Protein AF-A0A7J4YK45-F1 (afdb_monomer_lite)

Secondary structure (DSSP, 8-state):
--HHHHHHHHHHHHHHHHHHHHHHHHHHHHHHHHHHHT--S--HHHHHHHHHHHHHHHHHHHHHHHHHGGGGGT---HHHHHHH-HHHHHHHHHHHHHHHHHHHHHHHHS-TTT-HHHHHHHHHHHHHHHHHHHHHHHHHHHHHHHHHHHHHHHHHTT--

pLDDT: mean 86.93, std 9.36, range [47.88, 97.19]

Foldseek 3Di:
DDPVVVVVVLLVVLLVLLLVLLVQLLVLLVQLLVLLVVCPDDDPVSVVSNVVSVVVNVVSVVCCCVNPVVNVVPDDCVVLCVVLVQVVLVVVLVVLVVVLVVLVVVLVPDPCVVPVVVNVVSRVVNSVSSVVSSVSSVSNSVSSVVVNVVSVVVVVVVVD

Radius of gyration: 20.11 Å; chains: 1; bounding box: 47×28×66 Å

Organism: NCBI:txid338188

Structure (mmCIF, N/CA/C/O backbone):
data_AF-A0A7J4YK45-F1
#
_entry.id   AF-A0A7J4YK45-F1
#
loop_
_atom_site.group_PDB
_atom_site.id
_atom_site.type_symbol
_atom_site.label_atom_id
_atom_site.label_alt_id
_atom_site.label_comp_id
_atom_site.label_asym_id
_atom_site.label_entity_id
_atom_site.label_seq_id
_atom_site.pdbx_PDB_ins_code
_atom_site.Cartn_x
_atom_site.Cartn_y
_atom_site.Cartn_z
_atom_site.occupancy
_atom_site.B_iso_or_equiv
_atom_site.auth_seq_id
_atom_site.auth_comp_id
_atom_site.auth_asym_id
_atom_site.auth_atom_id
_atom_site.pdbx_PDB_model_num
ATOM 1 N N . MET A 1 1 ? -26.467 -13.535 28.778 1.00 56.41 1 MET A N 1
ATOM 2 C CA . MET A 1 1 ? -25.363 -12.629 28.382 1.00 56.41 1 MET A CA 1
ATOM 3 C C . MET A 1 1 ? -25.933 -11.214 28.300 1.00 56.41 1 MET A C 1
ATOM 5 O O . MET A 1 1 ? -26.898 -11.032 27.570 1.00 56.41 1 MET A O 1
ATOM 9 N N . ASN A 1 2 ? -25.441 -10.255 29.096 1.00 74.25 2 ASN A N 1
ATOM 10 C CA . ASN A 1 2 ? -25.868 -8.841 29.043 1.00 74.25 2 ASN A CA 1
ATOM 11 C C . ASN A 1 2 ? -25.502 -8.240 27.663 1.00 74.25 2 ASN A C 1
ATOM 13 O O . ASN A 1 2 ? -24.438 -8.566 27.137 1.00 74.25 2 ASN A O 1
ATOM 17 N N . LYS A 1 3 ? -26.367 -7.387 27.084 1.00 72.75 3 LYS A N 1
ATOM 18 C CA . LYS A 1 3 ? -26.153 -6.645 25.822 1.00 72.75 3 LYS A CA 1
ATOM 19 C C . LYS A 1 3 ? -24.774 -5.979 25.733 1.00 72.75 3 LYS A C 1
ATOM 21 O O . LYS A 1 3 ? -24.148 -6.060 24.682 1.00 72.75 3 LYS A O 1
ATOM 26 N N . GLU A 1 4 ? -24.281 -5.395 26.820 1.00 71.81 4 GLU A N 1
ATOM 27 C CA . GLU A 1 4 ? -22.962 -4.743 26.881 1.00 71.81 4 GLU A CA 1
ATOM 28 C C . GLU A 1 4 ? -21.823 -5.727 26.578 1.00 71.81 4 GLU A C 1
ATOM 30 O O . GLU A 1 4 ? -20.911 -5.428 25.812 1.00 71.81 4 GLU A O 1
ATOM 35 N N . ASN A 1 5 ? -21.935 -6.956 27.085 1.00 78.00 5 ASN A N 1
ATOM 36 C CA . ASN A 1 5 ? -20.955 -8.020 26.868 1.00 78.00 5 ASN A CA 1
ATOM 37 C C . ASN A 1 5 ? -20.998 -8.543 25.412 1.00 78.00 5 ASN A C 1
ATOM 39 O O . ASN A 1 5 ? -19.980 -8.916 24.833 1.00 78.00 5 ASN A O 1
ATOM 43 N N . ILE A 1 6 ? -22.174 -8.502 24.770 1.00 79.25 6 ILE A N 1
ATOM 44 C CA . ILE A 1 6 ? -22.324 -8.827 23.339 1.00 79.25 6 ILE A CA 1
ATOM 45 C C . ILE A 1 6 ? -21.650 -7.764 22.464 1.00 79.25 6 ILE A C 1
ATOM 47 O O . ILE A 1 6 ? -20.947 -8.108 21.515 1.00 79.25 6 ILE A O 1
ATOM 51 N N . ILE A 1 7 ? -21.867 -6.484 22.776 1.00 79.62 7 ILE A N 1
ATOM 52 C CA . ILE A 1 7 ? -21.304 -5.355 22.023 1.00 79.62 7 ILE A CA 1
ATOM 53 C C . ILE A 1 7 ? -19.779 -5.351 22.143 1.00 79.62 7 ILE A C 1
ATOM 55 O O . ILE A 1 7 ? -19.096 -5.270 21.125 1.00 79.62 7 ILE A O 1
ATOM 59 N N . PHE A 1 8 ? -19.248 -5.534 23.354 1.00 83.00 8 PHE A N 1
ATOM 60 C CA . PHE A 1 8 ? -17.808 -5.625 23.587 1.00 83.00 8 PHE A CA 1
ATOM 61 C C . PHE A 1 8 ? -17.159 -6.770 22.794 1.00 83.00 8 PHE A C 1
ATOM 63 O O . PHE A 1 8 ? -16.149 -6.567 22.117 1.00 83.00 8 PHE A O 1
ATOM 70 N N . LYS A 1 9 ? -17.773 -7.962 22.797 1.00 84.44 9 LYS A N 1
ATOM 71 C CA . LYS A 1 9 ? -17.272 -9.112 22.031 1.00 84.44 9 LYS A CA 1
ATOM 72 C C . LYS A 1 9 ? -17.283 -8.861 20.520 1.00 84.44 9 LYS A C 1
ATOM 74 O O . LYS A 1 9 ? -16.317 -9.198 19.847 1.00 84.44 9 LYS A O 1
ATOM 79 N N . ARG A 1 10 ? -18.352 -8.257 19.986 1.00 86.50 10 ARG A N 1
ATOM 80 C CA . ARG A 1 10 ? -18.452 -7.911 18.555 1.00 86.50 10 ARG A CA 1
ATOM 81 C C . ARG A 1 10 ? -17.411 -6.877 18.145 1.00 86.50 10 ARG A C 1
ATOM 83 O O . ARG A 1 10 ? -16.747 -7.066 17.135 1.00 86.50 10 ARG A O 1
ATOM 90 N N . LYS A 1 11 ? -17.240 -5.825 18.949 1.00 89.31 11 LYS A N 1
ATOM 91 C CA . LYS A 1 11 ? -16.215 -4.805 18.723 1.00 89.31 11 LYS A CA 1
ATOM 92 C C . LYS A 1 11 ? -14.812 -5.422 18.717 1.00 89.31 11 LYS A C 1
ATOM 94 O O . LYS A 1 11 ? -14.029 -5.127 17.827 1.00 89.31 11 LYS A O 1
ATOM 99 N N . THR A 1 12 ? -14.532 -6.333 19.652 1.00 88.19 12 THR A N 1
ATOM 100 C CA . THR A 1 12 ? -13.251 -7.060 19.729 1.00 88.19 12 THR A CA 1
ATOM 101 C C . THR A 1 12 ? -12.969 -7.908 18.498 1.00 88.19 12 THR A C 1
ATOM 103 O O . THR A 1 12 ? -11.913 -7.749 17.896 1.00 88.19 12 THR A O 1
ATOM 106 N N . ASP A 1 13 ? -13.929 -8.721 18.060 1.00 89.75 13 ASP A N 1
ATOM 107 C CA . ASP A 1 13 ? -13.785 -9.532 16.844 1.00 89.75 13 ASP A CA 1
ATOM 108 C C . ASP A 1 13 ? -13.527 -8.670 15.593 1.00 89.75 13 ASP A C 1
ATOM 110 O O . ASP A 1 13 ? -12.677 -8.998 14.765 1.00 89.75 13 ASP A O 1
ATOM 114 N N . VAL A 1 14 ? -14.218 -7.531 15.474 1.00 91.88 14 VAL A N 1
ATOM 115 C CA . VAL A 1 14 ? -14.004 -6.577 14.376 1.00 91.88 14 VAL A CA 1
ATOM 116 C C . VAL A 1 14 ? -12.589 -5.996 14.405 1.00 91.88 14 VAL A C 1
ATOM 118 O O . VAL A 1 14 ? -11.918 -5.970 13.373 1.00 91.88 14 VAL A O 1
ATOM 121 N N . VAL A 1 15 ? -12.108 -5.557 15.571 1.00 92.44 15 VAL A N 1
ATOM 122 C CA . VAL A 1 15 ? -10.771 -4.958 15.673 1.00 92.44 15 VAL A CA 1
ATOM 123 C C . VAL A 1 15 ? -9.665 -5.978 15.428 1.00 92.44 15 VAL A C 1
ATOM 125 O O . VAL A 1 15 ? -8.713 -5.663 14.720 1.00 92.44 15 VAL A O 1
ATOM 128 N N . GLU A 1 16 ? -9.774 -7.196 15.957 1.00 90.75 16 GLU A N 1
ATOM 129 C CA . GLU A 1 16 ? -8.776 -8.248 15.724 1.00 90.75 16 GLU A CA 1
ATOM 130 C C . GLU A 1 16 ? -8.637 -8.572 14.231 1.00 90.75 16 GLU A C 1
ATOM 132 O O . GLU A 1 16 ? -7.521 -8.618 13.708 1.00 90.75 16 GLU A O 1
ATOM 137 N N . LYS A 1 17 ? -9.765 -8.709 13.521 1.00 91.88 17 LYS A N 1
ATOM 138 C CA . LYS A 1 17 ? -9.782 -8.934 12.067 1.00 91.88 17 LYS A CA 1
ATOM 139 C C . LYS A 1 17 ? -9.160 -7.776 11.299 1.00 91.88 17 LYS A C 1
ATOM 141 O O . LYS A 1 17 ? -8.359 -8.012 10.395 1.00 91.88 17 LYS A O 1
ATOM 146 N N . ALA A 1 18 ? -9.491 -6.543 11.672 1.00 93.56 18 ALA A N 1
ATOM 147 C CA . ALA A 1 18 ? -8.917 -5.373 11.030 1.00 93.56 18 ALA A CA 1
ATOM 148 C C . ALA A 1 18 ? -7.410 -5.254 11.287 1.00 93.56 18 ALA A C 1
ATOM 150 O O . ALA A 1 18 ? -6.653 -5.005 10.356 1.00 93.56 18 ALA A O 1
ATOM 151 N N . ILE A 1 19 ? -6.946 -5.474 12.522 1.00 93.50 19 ILE A N 1
ATOM 152 C CA . ILE A 1 19 ? -5.514 -5.452 12.853 1.00 93.50 19 ILE A CA 1
ATOM 153 C C . ILE A 1 19 ? -4.756 -6.500 12.038 1.00 93.50 19 ILE A C 1
ATOM 155 O O . ILE A 1 19 ? -3.672 -6.185 11.549 1.00 93.50 19 ILE A O 1
ATOM 159 N N . ALA A 1 20 ? -5.311 -7.706 11.878 1.00 93.12 20 ALA A N 1
ATOM 160 C CA . ALA A 1 20 ? -4.709 -8.755 11.059 1.00 93.12 20 ALA A CA 1
ATOM 161 C C . ALA A 1 20 ? -4.596 -8.336 9.584 1.00 93.12 20 ALA A C 1
ATOM 163 O O . ALA A 1 20 ? -3.512 -8.437 9.013 1.00 93.12 20 ALA A O 1
ATOM 164 N N . TRP A 1 21 ? -5.671 -7.793 8.999 1.00 95.31 21 TRP A N 1
ATOM 165 C CA . TRP A 1 21 ? -5.655 -7.274 7.626 1.00 95.31 21 TRP A CA 1
ATOM 166 C C . TRP A 1 21 ? -4.621 -6.150 7.460 1.00 95.31 21 TRP A C 1
ATOM 168 O O . TRP A 1 21 ? -3.793 -6.181 6.553 1.00 95.31 21 TRP A O 1
ATOM 178 N N . TYR A 1 22 ? -4.597 -5.194 8.394 1.00 95.81 22 TYR A N 1
ATOM 179 C CA . TYR A 1 22 ? -3.636 -4.093 8.398 1.00 95.81 22 TYR A CA 1
ATOM 180 C C . TYR A 1 22 ? -2.191 -4.576 8.521 1.00 95.81 22 TYR A C 1
ATOM 182 O O . TYR A 1 22 ? -1.303 -4.015 7.883 1.00 95.81 22 TYR A O 1
ATOM 190 N N . GLN A 1 23 ? -1.942 -5.615 9.322 1.00 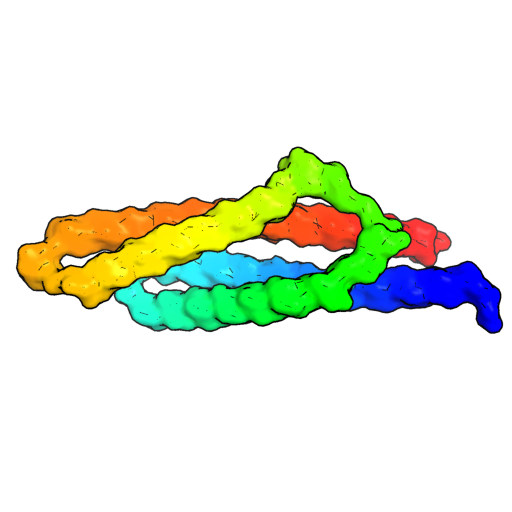95.62 23 GLN A N 1
ATOM 191 C CA . GLN A 1 23 ? -0.609 -6.192 9.450 1.00 95.62 23 GLN A CA 1
ATOM 192 C C . GLN A 1 23 ? -0.164 -6.841 8.139 1.00 95.62 23 GLN A C 1
ATOM 194 O O . GLN A 1 23 ? 0.956 -6.608 7.696 1.00 95.62 23 GLN A O 1
ATOM 199 N N . GLU A 1 24 ? -1.047 -7.592 7.481 1.00 96.12 24 GLU A N 1
ATOM 200 C CA . GLU A 1 24 ? -0.731 -8.208 6.195 1.00 96.12 24 GLU A CA 1
ATOM 201 C C . GLU A 1 24 ? -0.472 -7.167 5.091 1.00 96.12 24 GLU A C 1
ATOM 203 O O . GLU A 1 24 ? 0.457 -7.325 4.290 1.00 96.12 24 GLU A O 1
ATOM 208 N N . ALA A 1 25 ? -1.244 -6.077 5.070 1.00 94.81 25 ALA A N 1
ATOM 209 C CA . ALA A 1 25 ? -1.013 -4.954 4.165 1.00 94.81 25 ALA A CA 1
ATOM 210 C C . ALA A 1 25 ? 0.341 -4.278 4.437 1.00 94.81 25 ALA A C 1
ATOM 212 O O . ALA A 1 25 ? 1.125 -4.060 3.512 1.00 94.81 25 ALA A O 1
ATOM 213 N N . LEU A 1 26 ? 0.663 -4.018 5.708 1.00 96.12 26 LEU A N 1
ATOM 214 C CA . LEU A 1 26 ? 1.942 -3.439 6.126 1.00 96.12 26 LEU A CA 1
ATOM 215 C C . LEU A 1 26 ? 3.134 -4.317 5.719 1.00 96.12 26 LEU A C 1
ATOM 217 O O . LEU A 1 26 ? 4.123 -3.811 5.185 1.00 96.12 26 LEU A O 1
ATOM 221 N N . ASP A 1 27 ? 3.039 -5.628 5.931 1.00 96.25 27 ASP A N 1
ATOM 222 C CA . ASP A 1 27 ? 4.080 -6.584 5.551 1.00 96.25 27 ASP A CA 1
ATOM 223 C C . ASP A 1 27 ? 4.268 -6.616 4.028 1.00 96.25 27 ASP A C 1
ATOM 225 O O . ASP A 1 27 ? 5.399 -6.614 3.535 1.00 96.25 27 ASP A O 1
ATOM 229 N N . THR A 1 28 ? 3.169 -6.563 3.270 1.00 95.19 28 THR A N 1
ATOM 230 C CA . THR A 1 28 ? 3.208 -6.514 1.801 1.00 95.19 28 THR A CA 1
ATOM 231 C C . THR A 1 28 ? 3.890 -5.234 1.308 1.00 95.19 28 THR A C 1
ATOM 233 O O . THR A 1 28 ? 4.791 -5.307 0.470 1.00 95.19 28 THR A O 1
ATOM 236 N N . TYR A 1 29 ? 3.560 -4.076 1.885 1.00 94.81 29 TYR A N 1
ATOM 237 C CA . TYR A 1 29 ? 4.215 -2.804 1.568 1.00 94.81 29 TYR A CA 1
ATOM 238 C C . TYR A 1 29 ? 5.709 -2.787 1.915 1.00 94.81 29 TYR A C 1
ATOM 240 O O . TYR A 1 29 ? 6.523 -2.297 1.129 1.00 94.81 29 TYR A O 1
ATOM 248 N N . ASN A 1 30 ? 6.103 -3.367 3.051 1.00 94.50 30 ASN A N 1
ATOM 249 C CA . ASN A 1 30 ? 7.516 -3.516 3.401 1.00 94.50 30 ASN A CA 1
ATOM 250 C C . ASN A 1 30 ? 8.266 -4.370 2.367 1.00 94.50 30 ASN A C 1
ATOM 252 O O . ASN A 1 30 ? 9.355 -3.993 1.930 1.00 94.50 30 ASN A O 1
ATOM 256 N N . MET A 1 31 ? 7.674 -5.485 1.927 1.00 93.12 31 MET A N 1
ATOM 257 C CA . MET A 1 31 ? 8.264 -6.338 0.890 1.00 93.12 31 MET A CA 1
ATOM 258 C C . MET A 1 31 ? 8.378 -5.616 -0.457 1.00 93.12 31 MET A C 1
ATOM 260 O O . MET A 1 31 ? 9.381 -5.792 -1.153 1.00 93.12 31 MET A O 1
ATOM 264 N N . MET A 1 32 ? 7.412 -4.761 -0.809 1.00 91.62 32 MET A N 1
ATOM 265 C CA . MET A 1 32 ? 7.501 -3.915 -2.004 1.00 91.62 32 MET A CA 1
ATOM 266 C C . MET A 1 32 ? 8.688 -2.960 -1.924 1.00 91.62 32 MET A C 1
ATOM 268 O O . MET A 1 32 ? 9.508 -2.944 -2.835 1.00 91.62 32 MET A O 1
ATOM 272 N N . GLN A 1 33 ? 8.838 -2.217 -0.824 1.00 90.88 33 GLN A N 1
ATOM 273 C CA . GLN A 1 33 ? 9.957 -1.284 -0.656 1.00 90.88 33 GLN A CA 1
ATOM 274 C C . GLN A 1 33 ? 11.319 -1.991 -0.668 1.00 90.88 33 GLN A C 1
ATOM 276 O O . GLN A 1 33 ? 12.274 -1.471 -1.240 1.00 90.88 33 GLN A O 1
ATOM 281 N N . ILE A 1 34 ? 11.427 -3.180 -0.062 1.00 89.69 34 ILE A N 1
ATOM 282 C CA . ILE A 1 34 ? 12.649 -3.998 -0.128 1.00 89.69 34 ILE A CA 1
ATOM 283 C C . ILE A 1 34 ? 12.942 -4.399 -1.577 1.00 89.69 34 ILE A C 1
ATOM 285 O O . ILE A 1 34 ? 14.076 -4.263 -2.031 1.00 89.69 34 ILE A O 1
ATOM 289 N N . THR A 1 35 ? 11.919 -4.844 -2.310 1.00 88.50 35 THR A N 1
ATOM 290 C CA . THR A 1 35 ? 12.047 -5.240 -3.720 1.00 88.50 35 THR A CA 1
ATOM 291 C C . THR A 1 35 ? 12.479 -4.058 -4.585 1.00 88.50 35 THR A C 1
ATOM 293 O O . THR A 1 35 ? 13.402 -4.202 -5.378 1.00 88.50 35 THR A O 1
ATOM 296 N N . ILE A 1 36 ? 11.888 -2.878 -4.372 1.00 87.00 36 ILE A N 1
ATOM 297 C CA . ILE A 1 36 ? 12.227 -1.634 -5.077 1.00 87.00 36 ILE A CA 1
ATOM 298 C C . ILE A 1 36 ? 13.676 -1.214 -4.806 1.00 87.00 36 ILE A C 1
ATOM 300 O O . ILE A 1 36 ? 14.403 -0.895 -5.740 1.00 87.00 36 ILE A O 1
ATOM 304 N N . LYS A 1 37 ? 14.136 -1.273 -3.549 1.00 83.31 37 LYS A N 1
ATOM 305 C CA . LYS A 1 37 ? 15.544 -0.994 -3.200 1.00 83.31 37 LYS A CA 1
ATOM 306 C C . LYS A 1 37 ? 16.526 -1.964 -3.859 1.00 83.31 37 LYS A C 1
ATOM 308 O O . LYS A 1 37 ? 17.684 -1.611 -4.044 1.00 83.31 37 LYS A O 1
ATOM 313 N N . GLY A 1 38 ? 16.072 -3.176 -4.175 1.00 75.69 38 GLY A N 1
ATOM 314 C CA . GLY A 1 38 ? 16.837 -4.188 -4.898 1.00 75.69 38 GLY A CA 1
ATOM 315 C C . GLY A 1 38 ? 16.792 -4.050 -6.422 1.00 75.69 38 GLY A C 1
ATOM 316 O O . GLY A 1 38 ? 17.368 -4.899 -7.104 1.00 75.69 38 GLY A O 1
ATOM 317 N N . ILE A 1 39 ? 16.120 -3.030 -6.976 1.00 72.56 39 ILE A N 1
ATOM 318 C CA . ILE A 1 39 ? 16.170 -2.708 -8.409 1.00 72.56 39 ILE A CA 1
ATOM 319 C C . ILE A 1 39 ? 17.519 -2.039 -8.690 1.00 72.56 39 ILE A C 1
ATOM 321 O O . ILE A 1 39 ? 17.629 -0.829 -8.860 1.00 72.56 39 ILE A O 1
ATOM 325 N N . ASP A 1 40 ? 18.570 -2.851 -8.721 1.00 58.50 40 ASP A N 1
ATOM 326 C CA . ASP A 1 40 ? 19.794 -2.493 -9.420 1.00 58.50 40 ASP A CA 1
ATOM 327 C C . ASP A 1 40 ? 19.530 -2.800 -10.899 1.00 58.50 40 ASP A C 1
ATOM 329 O O . ASP A 1 40 ? 19.342 -3.956 -11.272 1.00 58.50 40 ASP A O 1
ATOM 333 N N . THR A 1 41 ? 19.362 -1.748 -11.702 1.00 55.50 41 THR A N 1
ATOM 334 C CA . THR A 1 41 ? 19.223 -1.746 -13.173 1.00 55.50 41 THR A CA 1
ATOM 335 C C . THR A 1 41 ? 18.816 -3.086 -13.835 1.00 55.50 41 THR A C 1
ATOM 337 O O . THR A 1 41 ? 19.641 -3.907 -14.228 1.00 55.50 41 THR A O 1
ATOM 340 N N . SER A 1 42 ? 17.511 -3.269 -14.076 1.00 54.56 42 SER A N 1
ATOM 341 C CA . SER A 1 42 ? 16.947 -4.220 -15.061 1.00 54.56 42 SER A CA 1
ATOM 342 C C . SER A 1 42 ? 17.130 -5.735 -14.840 1.00 54.56 42 SER A C 1
ATOM 344 O O . SER A 1 42 ? 17.436 -6.474 -15.774 1.00 54.56 42 SER A O 1
ATOM 346 N N . ASN A 1 43 ? 16.840 -6.261 -13.645 1.00 61.59 43 ASN A N 1
ATOM 347 C CA . ASN A 1 43 ? 16.603 -7.704 -13.507 1.00 61.59 43 ASN A CA 1
ATOM 348 C C . ASN A 1 43 ? 15.105 -8.033 -13.649 1.00 61.59 43 ASN A C 1
ATOM 350 O O . ASN A 1 43 ? 14.303 -7.718 -12.768 1.00 61.59 43 ASN A O 1
ATOM 354 N N . GLN A 1 44 ? 14.735 -8.732 -14.729 1.00 66.56 44 GLN A N 1
ATOM 355 C CA . GLN A 1 44 ? 13.383 -9.259 -14.987 1.00 66.56 44 GLN A CA 1
ATOM 356 C C . GLN A 1 44 ? 12.796 -10.021 -13.779 1.00 66.56 44 GLN A C 1
ATOM 358 O O . GLN A 1 44 ? 11.586 -10.016 -13.554 1.00 66.56 44 GLN A O 1
ATOM 363 N N . THR A 1 45 ? 13.653 -10.634 -12.959 1.00 72.19 45 THR A N 1
ATOM 364 C CA . THR A 1 45 ? 13.266 -11.332 -11.723 1.00 72.19 45 THR A CA 1
ATOM 365 C C . THR A 1 45 ? 12.672 -10.385 -10.676 1.00 72.19 45 THR A C 1
ATOM 367 O O . THR A 1 45 ? 11.670 -10.719 -10.044 1.00 72.19 45 THR A O 1
ATOM 370 N N . THR A 1 46 ? 13.257 -9.196 -10.505 1.00 71.81 46 THR A N 1
ATOM 371 C CA . THR A 1 46 ? 12.798 -8.186 -9.539 1.00 71.81 46 THR A CA 1
ATOM 372 C C . THR A 1 46 ? 11.444 -7.616 -9.955 1.00 71.81 46 THR A C 1
ATOM 374 O O . THR A 1 46 ? 10.562 -7.442 -9.115 1.00 71.81 46 THR A O 1
ATOM 377 N N . TRP A 1 47 ? 11.231 -7.428 -11.260 1.00 72.12 47 TRP A N 1
ATOM 378 C CA . TRP A 1 47 ? 9.943 -6.992 -11.801 1.00 72.12 47 TRP A CA 1
ATOM 379 C C . TRP A 1 47 ? 8.833 -8.021 -11.568 1.00 72.12 47 TRP A C 1
ATOM 381 O O . TRP A 1 47 ? 7.771 -7.682 -11.052 1.00 72.12 47 TRP A O 1
ATOM 391 N N . LEU A 1 48 ? 9.095 -9.303 -11.840 1.00 78.81 48 LEU A N 1
ATOM 392 C CA . LEU A 1 48 ? 8.137 -10.380 -11.560 1.00 78.81 48 LEU A CA 1
ATOM 393 C C . LEU A 1 48 ? 7.806 -10.496 -10.063 1.00 78.81 48 LEU A C 1
ATOM 395 O O . LEU A 1 48 ? 6.673 -10.817 -9.702 1.00 78.81 48 LEU A O 1
ATOM 399 N N . ALA A 1 49 ? 8.779 -10.250 -9.182 1.00 84.06 49 ALA A N 1
ATOM 400 C CA . ALA A 1 49 ? 8.544 -10.215 -7.741 1.00 84.06 49 ALA A CA 1
ATOM 401 C C . ALA A 1 49 ? 7.633 -9.043 -7.349 1.00 84.06 49 ALA A C 1
ATOM 403 O O . ALA A 1 49 ? 6.676 -9.238 -6.597 1.00 84.06 49 ALA A O 1
ATOM 404 N N . LEU A 1 50 ? 7.875 -7.855 -7.907 1.00 83.12 50 LEU A N 1
ATOM 405 C CA . LEU A 1 50 ? 7.047 -6.681 -7.653 1.00 83.12 50 LEU A CA 1
ATOM 406 C C . LEU A 1 50 ? 5.619 -6.860 -8.185 1.00 83.12 50 LEU A C 1
ATOM 408 O O . LEU A 1 50 ? 4.671 -6.579 -7.460 1.00 83.12 50 LEU A O 1
ATOM 412 N N . GLN A 1 51 ? 5.446 -7.416 -9.387 1.00 81.88 51 GLN A N 1
ATOM 413 C CA . GLN A 1 51 ? 4.124 -7.726 -9.945 1.00 81.88 51 GLN A CA 1
ATOM 414 C C . GLN A 1 51 ? 3.319 -8.668 -9.042 1.00 81.88 51 GLN A C 1
ATOM 416 O O . GLN A 1 51 ? 2.141 -8.425 -8.787 1.00 81.88 51 GLN A O 1
ATOM 421 N N . LYS A 1 52 ? 3.952 -9.713 -8.492 1.00 88.06 52 LYS A N 1
ATOM 422 C CA . LYS A 1 52 ? 3.296 -10.611 -7.526 1.00 88.06 52 LYS A CA 1
ATOM 423 C C . LYS A 1 52 ? 2.850 -9.874 -6.264 1.00 88.06 52 LYS A C 1
ATOM 425 O O . LYS A 1 52 ? 1.771 -10.155 -5.747 1.00 88.06 52 LYS A O 1
ATOM 430 N N . LEU A 1 53 ? 3.663 -8.942 -5.768 1.00 90.38 53 LEU A N 1
ATOM 431 C CA . LEU A 1 53 ? 3.306 -8.121 -4.611 1.00 90.38 53 LEU A CA 1
ATOM 432 C C . LEU A 1 53 ? 2.154 -7.163 -4.938 1.00 90.38 53 LEU A C 1
ATOM 434 O O . LEU A 1 53 ? 1.249 -7.024 -4.122 1.00 90.38 53 LEU A O 1
ATOM 438 N N . ILE A 1 54 ? 2.137 -6.562 -6.131 1.00 86.69 54 ILE A N 1
ATOM 439 C CA . ILE A 1 54 ? 1.036 -5.701 -6.595 1.00 86.69 54 ILE A CA 1
ATOM 440 C C . ILE A 1 54 ? -0.267 -6.502 -6.666 1.00 86.69 54 ILE A C 1
ATOM 442 O O . ILE A 1 54 ? -1.274 -6.076 -6.107 1.00 86.69 54 ILE A O 1
ATOM 446 N N . MET A 1 55 ? -0.241 -7.705 -7.250 1.00 88.31 55 MET A N 1
ATOM 447 C CA . MET A 1 55 ? -1.404 -8.600 -7.257 1.00 88.31 55 MET A CA 1
ATOM 448 C C . MET A 1 55 ? -1.887 -8.920 -5.839 1.00 88.31 55 MET A C 1
ATOM 450 O O . MET A 1 55 ? -3.089 -8.939 -5.584 1.00 88.31 55 MET A O 1
ATOM 454 N N . LYS A 1 56 ? -0.961 -9.139 -4.897 1.00 92.12 56 LYS A N 1
ATOM 455 C CA . LYS A 1 56 ? -1.317 -9.350 -3.492 1.00 92.12 56 LYS A CA 1
ATOM 456 C C . LYS A 1 56 ? -2.002 -8.118 -2.885 1.00 92.12 56 LYS A C 1
ATOM 458 O O . LYS A 1 56 ? -3.008 -8.284 -2.201 1.00 92.12 56 LYS A O 1
ATOM 463 N N . CYS A 1 57 ? -1.505 -6.907 -3.143 1.00 88.88 57 CYS A N 1
ATOM 464 C CA . CYS A 1 57 ? -2.165 -5.675 -2.697 1.00 88.88 57 CYS A CA 1
ATOM 465 C C . CYS A 1 57 ? -3.563 -5.511 -3.299 1.00 88.88 57 CYS A C 1
ATOM 467 O O . CYS A 1 57 ? -4.479 -5.144 -2.570 1.00 88.88 57 CYS A O 1
ATOM 469 N N . ASN A 1 58 ? -3.753 -5.840 -4.578 1.00 87.31 58 ASN A N 1
ATOM 470 C CA . ASN A 1 58 ? -5.071 -5.783 -5.213 1.00 87.31 58 ASN A CA 1
ATOM 471 C C . ASN A 1 58 ? -6.064 -6.727 -4.526 1.00 87.31 58 ASN A C 1
ATOM 473 O O . ASN A 1 58 ? -7.157 -6.300 -4.168 1.00 87.31 58 ASN A O 1
ATOM 477 N N . ASN A 1 59 ? -5.657 -7.967 -4.240 1.00 90.31 59 ASN A N 1
ATOM 478 C CA . ASN A 1 59 ? -6.501 -8.910 -3.501 1.00 90.31 59 ASN A CA 1
ATOM 479 C C . ASN A 1 59 ? -6.850 -8.382 -2.098 1.00 90.31 59 ASN A C 1
ATOM 481 O O . ASN A 1 59 ? -7.997 -8.462 -1.666 1.00 90.31 59 ASN A O 1
ATOM 485 N N . LEU A 1 60 ? -5.877 -7.799 -1.385 1.00 90.38 60 LEU A N 1
ATOM 486 C CA . LEU A 1 60 ? -6.128 -7.181 -0.080 1.00 90.38 60 LEU A CA 1
ATOM 487 C C . LEU A 1 60 ? -7.127 -6.022 -0.188 1.00 90.38 60 LEU A C 1
ATOM 489 O O . LEU A 1 60 ? -8.010 -5.904 0.662 1.00 90.38 60 LEU A O 1
ATOM 493 N N . PHE A 1 61 ? -7.005 -5.189 -1.222 1.00 87.38 61 PHE A N 1
ATOM 494 C CA . PHE A 1 61 ? -7.906 -4.069 -1.476 1.00 87.38 61 PHE A CA 1
ATOM 495 C C . PHE A 1 61 ? -9.332 -4.538 -1.785 1.00 87.38 61 PHE A C 1
ATOM 497 O O . PHE A 1 61 ? -10.279 -3.988 -1.227 1.00 87.38 61 PHE A O 1
ATOM 504 N N . GLU A 1 62 ? -9.502 -5.596 -2.578 1.00 88.81 62 GLU A N 1
ATOM 505 C CA . GLU A 1 62 ? -10.813 -6.211 -2.827 1.00 88.81 62 GLU A CA 1
ATOM 506 C C . GLU A 1 62 ? -11.461 -6.739 -1.536 1.00 88.81 62 GLU A C 1
ATOM 508 O O . GLU A 1 62 ? -12.672 -6.613 -1.342 1.00 88.81 62 GLU A O 1
ATOM 513 N N . GLU A 1 63 ? -10.664 -7.272 -0.605 1.00 89.62 63 GLU A N 1
ATOM 514 C CA . GLU A 1 63 ? -11.156 -7.711 0.704 1.00 89.62 63 GLU A CA 1
ATOM 515 C C . GLU A 1 63 ? -11.481 -6.555 1.665 1.00 89.62 63 GLU A C 1
ATOM 517 O O . GLU A 1 63 ? -12.244 -6.759 2.619 1.00 89.62 63 GLU A O 1
ATOM 522 N N . SER A 1 64 ? -10.920 -5.360 1.440 1.00 87.56 64 SER A N 1
ATOM 523 C CA . SER A 1 64 ? -10.895 -4.260 2.415 1.00 87.56 64 SER A CA 1
ATOM 524 C C . SER A 1 64 ? -12.284 -3.871 2.920 1.00 87.56 64 SER A C 1
ATOM 526 O O . SER A 1 64 ? -12.487 -3.813 4.129 1.00 87.56 64 SER A O 1
ATOM 528 N N . VAL A 1 65 ? -13.265 -3.726 2.027 1.00 86.38 65 VAL A N 1
ATOM 529 C CA . VAL A 1 65 ? -14.660 -3.381 2.355 1.00 86.38 65 VAL A CA 1
ATOM 530 C C . VAL A 1 65 ? -15.224 -4.359 3.389 1.00 86.38 65 VAL A C 1
ATOM 532 O O . VAL A 1 65 ? -15.659 -3.980 4.473 1.00 86.38 65 VAL A O 1
ATOM 535 N N . SER A 1 66 ? -15.125 -5.663 3.121 1.00 87.12 66 SER A N 1
ATOM 536 C CA . SER A 1 66 ? -15.672 -6.692 4.015 1.00 87.12 66 SER A CA 1
ATOM 537 C C . SER A 1 66 ? -14.954 -6.783 5.369 1.00 87.12 66 SER A C 1
ATOM 539 O O . SER A 1 66 ? -15.552 -7.187 6.370 1.00 87.12 66 SER A O 1
ATOM 541 N N . ARG A 1 67 ? -13.664 -6.427 5.404 1.00 87.38 67 ARG A N 1
ATOM 542 C CA . ARG A 1 67 ? -12.792 -6.557 6.579 1.00 87.38 67 ARG A CA 1
ATOM 543 C C . ARG A 1 67 ? -12.779 -5.300 7.444 1.00 87.38 67 ARG A C 1
ATOM 545 O O . ARG A 1 67 ? -12.594 -5.419 8.654 1.00 87.38 67 ARG A O 1
ATOM 552 N N . LEU A 1 68 ? -12.952 -4.126 6.840 1.00 91.38 68 LEU A N 1
ATOM 553 C CA . LEU A 1 68 ? -12.725 -2.827 7.469 1.00 91.38 68 LEU A CA 1
ATOM 554 C C . LEU A 1 68 ? -14.008 -2.017 7.659 1.00 91.38 68 LEU A C 1
ATOM 556 O O . LEU A 1 68 ? -14.088 -1.313 8.662 1.00 91.38 68 LEU A O 1
ATOM 560 N N . ASP A 1 69 ? -15.035 -2.154 6.811 1.00 91.00 69 ASP A N 1
ATOM 561 C CA . ASP A 1 69 ? -16.308 -1.426 6.980 1.00 91.00 69 ASP A CA 1
ATOM 562 C C . ASP A 1 69 ? -16.916 -1.577 8.383 1.00 91.00 69 ASP A C 1
ATOM 564 O O . ASP A 1 69 ? -17.366 -0.578 8.957 1.00 91.00 69 ASP A O 1
ATOM 568 N N . PRO A 1 70 ? -16.891 -2.773 9.015 1.00 92.38 70 PRO A N 1
ATOM 569 C CA . PRO A 1 70 ? -17.417 -2.922 10.365 1.00 92.38 70 PRO A CA 1
ATOM 570 C C . PRO A 1 70 ? -16.709 -2.051 11.417 1.00 92.38 70 PRO A C 1
ATOM 572 O O . PRO A 1 70 ? -17.307 -1.783 12.460 1.00 92.38 70 PRO A O 1
ATOM 575 N N . LEU A 1 71 ? -15.469 -1.592 11.181 1.00 91.75 71 LEU A N 1
ATOM 576 C CA . LEU A 1 71 ? -14.778 -0.676 12.097 1.00 91.75 71 LEU A CA 1
ATOM 577 C C . LEU A 1 71 ? -15.497 0.662 12.216 1.00 91.75 71 LEU A C 1
ATOM 579 O O . LEU A 1 71 ? -15.569 1.204 13.317 1.00 91.75 71 LEU A O 1
ATOM 583 N N . TYR A 1 72 ? -16.050 1.179 11.119 1.00 89.62 72 TYR A N 1
ATOM 584 C CA . TYR A 1 72 ? -16.677 2.503 11.082 1.00 89.62 72 TYR A CA 1
ATOM 585 C C . TYR A 1 72 ? -17.977 2.578 11.893 1.00 89.62 72 TYR A C 1
ATOM 587 O O . TYR A 1 72 ? -18.476 3.663 12.178 1.00 89.62 72 TYR A O 1
ATOM 595 N N . LEU A 1 73 ? -18.505 1.436 12.346 1.00 89.81 73 LEU A N 1
ATOM 596 C CA . LEU A 1 73 ? -19.587 1.393 13.334 1.00 89.81 73 LEU A CA 1
ATOM 597 C C . LEU A 1 73 ? -19.126 1.799 14.743 1.00 89.81 73 LEU A C 1
ATOM 599 O O . LEU A 1 73 ? -19.958 2.120 15.592 1.00 89.81 73 LEU A O 1
ATOM 603 N N . TYR A 1 74 ? -17.820 1.734 15.013 1.00 89.81 74 TYR A N 1
ATOM 604 C CA . TYR A 1 74 ? -17.241 1.896 16.349 1.00 89.81 74 TYR A CA 1
ATOM 605 C C . TYR A 1 74 ? -16.124 2.940 16.423 1.00 89.81 74 TYR A C 1
ATOM 607 O O . TYR A 1 74 ? -15.781 3.357 17.531 1.00 89.81 74 TYR A O 1
ATOM 615 N N . TYR A 1 75 ? -15.547 3.325 15.284 1.00 91.81 75 TYR A N 1
ATOM 616 C CA . TYR A 1 75 ? -14.369 4.178 15.191 1.00 91.81 75 TYR A CA 1
ATOM 617 C C . TYR A 1 75 ? -14.541 5.263 14.135 1.00 91.81 75 TYR A C 1
ATOM 619 O O . TYR A 1 75 ? -15.119 5.033 13.076 1.00 91.81 75 TYR A O 1
ATOM 627 N N . ASP A 1 76 ? -13.965 6.426 14.430 1.00 92.00 76 ASP A N 1
ATOM 628 C CA . ASP A 1 76 ? -13.757 7.512 13.480 1.00 92.00 76 ASP A CA 1
ATOM 629 C C . ASP A 1 76 ? -12.252 7.687 13.241 1.00 92.00 76 ASP A C 1
ATOM 631 O O . ASP A 1 76 ? -11.455 7.686 14.185 1.00 92.00 76 ASP A O 1
ATOM 635 N N . PHE A 1 77 ? -11.877 7.830 11.973 1.00 93.50 77 PHE A N 1
ATOM 636 C CA . PHE A 1 77 ? -10.501 7.999 11.515 1.00 93.50 77 PHE A CA 1
ATOM 637 C C . PHE A 1 77 ? -10.277 9.348 10.814 1.00 93.50 77 PHE A C 1
ATOM 639 O O . PHE A 1 77 ? -9.252 9.531 10.163 1.00 93.50 77 PHE A O 1
ATOM 646 N N . GLN A 1 78 ? -11.188 10.321 10.956 1.00 94.38 78 GLN A N 1
ATOM 647 C CA . GLN A 1 78 ? -11.060 11.647 10.333 1.00 94.38 78 GLN A CA 1
ATOM 648 C C . GLN A 1 78 ? -9.746 12.367 10.652 1.00 94.38 78 GLN A C 1
ATOM 650 O O . GLN A 1 78 ? -9.214 13.066 9.795 1.00 94.38 78 GLN A O 1
ATOM 655 N N . GLU A 1 79 ? -9.207 12.231 11.865 1.00 95.25 79 GLU A N 1
ATOM 656 C CA . GLU A 1 79 ? -7.916 12.846 12.202 1.00 95.25 79 GLU A CA 1
ATOM 657 C C . GLU A 1 79 ? -6.761 12.224 11.409 1.00 95.25 79 GLU A C 1
ATOM 659 O O . GLU A 1 79 ? -5.859 12.935 10.968 1.00 95.25 79 GLU A O 1
ATOM 664 N N . ILE A 1 80 ? -6.811 10.907 11.190 1.00 95.25 80 ILE A N 1
ATOM 665 C CA . ILE A 1 80 ? -5.838 10.184 10.366 1.00 95.25 80 ILE A CA 1
ATOM 666 C C . ILE A 1 80 ? -6.002 10.601 8.903 1.00 95.25 80 ILE A C 1
ATOM 668 O O . ILE A 1 80 ? -5.007 10.942 8.268 1.00 95.25 80 ILE A O 1
ATOM 672 N N . GLU A 1 81 ? -7.239 10.664 8.400 1.00 94.31 81 GLU A N 1
ATOM 673 C CA . GLU A 1 81 ? -7.536 11.155 7.049 1.00 94.31 81 GLU A CA 1
ATOM 674 C C . GLU A 1 81 ? -6.972 12.565 6.838 1.00 94.31 81 GLU A C 1
ATOM 676 O O . GLU A 1 81 ? -6.196 12.778 5.917 1.00 94.31 81 GLU A O 1
ATOM 681 N N . ARG A 1 82 ? -7.263 13.520 7.732 1.00 94.62 82 ARG A N 1
ATOM 682 C CA . ARG A 1 82 ? -6.769 14.905 7.612 1.00 94.62 82 ARG A CA 1
ATOM 683 C C . ARG A 1 82 ? -5.250 15.013 7.687 1.00 94.62 82 ARG A C 1
ATOM 685 O O . ARG A 1 82 ? -4.680 15.923 7.101 1.00 94.62 82 ARG A O 1
ATOM 692 N N . LYS A 1 83 ? -4.599 14.145 8.464 1.00 96.31 83 LYS A N 1
ATOM 693 C CA . LYS A 1 83 ? -3.148 14.191 8.662 1.00 96.31 83 LYS A CA 1
ATOM 694 C C . LYS A 1 83 ? -2.381 13.623 7.472 1.00 96.31 83 LYS A C 1
ATOM 696 O O . LYS A 1 83 ? -1.293 14.108 7.177 1.00 96.31 83 LYS A O 1
ATOM 701 N N . PHE A 1 84 ? -2.907 12.568 6.860 1.00 94.00 84 PHE A N 1
ATOM 702 C CA . PHE A 1 84 ? -2.177 11.783 5.867 1.00 94.00 84 PHE A CA 1
ATOM 703 C C . PHE A 1 84 ? -2.808 11.793 4.477 1.00 94.00 84 PHE A C 1
ATOM 705 O O . PHE A 1 84 ? -2.222 11.199 3.574 1.00 94.00 84 PHE A O 1
ATOM 712 N N . HIS A 1 85 ? -3.970 12.431 4.309 1.00 93.75 85 HIS A N 1
ATOM 713 C CA . HIS A 1 85 ? -4.754 12.413 3.074 1.00 93.75 85 HIS A CA 1
ATOM 714 C C . HIS A 1 85 ? -4.976 10.972 2.596 1.00 93.75 85 HIS A C 1
ATOM 716 O O . HIS A 1 85 ? -4.609 10.604 1.484 1.00 93.75 85 HIS A O 1
ATOM 722 N N . ALA A 1 86 ? -5.473 10.103 3.485 1.00 89.12 86 ALA A N 1
ATOM 723 C CA . ALA A 1 86 ? -5.405 8.656 3.279 1.00 89.12 86 ALA A CA 1
ATOM 724 C C . ALA A 1 86 ? -6.167 8.188 2.033 1.00 89.12 86 ALA A C 1
ATOM 726 O O . ALA A 1 86 ? -5.691 7.287 1.338 1.00 89.12 86 ALA A O 1
ATOM 727 N N . THR A 1 87 ? -7.292 8.837 1.724 1.00 87.31 87 THR A N 1
ATOM 728 C CA . THR A 1 87 ? -8.067 8.568 0.507 1.00 87.31 87 THR A CA 1
ATOM 729 C C . THR A 1 87 ? -7.289 8.951 -0.757 1.00 87.31 87 THR A C 1
ATOM 731 O O . THR A 1 87 ? -7.180 8.149 -1.683 1.00 87.31 87 THR A O 1
ATOM 734 N N . GLU A 1 88 ? -6.705 10.150 -0.784 1.00 91.94 88 GLU A N 1
ATOM 735 C CA . GLU A 1 88 ? -5.902 10.656 -1.909 1.00 91.94 88 GLU A CA 1
ATOM 736 C C . GLU A 1 88 ? -4.631 9.824 -2.110 1.00 91.94 88 GLU A C 1
ATOM 738 O O . GLU A 1 88 ? -4.310 9.423 -3.223 1.00 91.94 88 GLU A O 1
ATOM 743 N N . SER A 1 89 ? -3.980 9.432 -1.016 1.00 91.81 89 SER A N 1
ATOM 744 C CA . SER A 1 89 ? -2.731 8.678 -1.058 1.00 91.81 89 SER A CA 1
ATOM 745 C C . SER A 1 89 ? -2.860 7.298 -1.720 1.00 91.81 89 SER A C 1
ATOM 747 O O . SER A 1 89 ? -1.858 6.781 -2.213 1.00 91.81 89 SER A O 1
ATOM 749 N N . LEU A 1 90 ? -4.049 6.685 -1.733 1.00 87.19 90 LEU A N 1
ATOM 750 C CA . LEU A 1 90 ? -4.296 5.462 -2.508 1.00 87.19 90 LEU A CA 1
ATOM 751 C C . LEU A 1 90 ? -4.404 5.752 -4.011 1.00 87.19 90 LEU A C 1
ATOM 753 O O . LEU A 1 90 ? -3.928 4.951 -4.814 1.00 87.19 90 LEU A O 1
ATOM 757 N N . SER A 1 91 ? -4.991 6.894 -4.387 1.00 90.31 91 SER A N 1
ATOM 758 C CA . SER A 1 91 ? -5.013 7.357 -5.780 1.00 90.31 91 SER A CA 1
ATOM 759 C C . SER A 1 91 ? -3.595 7.599 -6.283 1.00 90.31 91 SER A C 1
ATOM 761 O O . SER A 1 91 ? -3.223 7.039 -7.307 1.00 90.31 91 SER A O 1
ATOM 763 N N . ASP A 1 92 ? -2.771 8.309 -5.507 1.00 93.38 92 ASP A N 1
ATOM 764 C CA . ASP A 1 92 ? -1.384 8.618 -5.878 1.00 93.38 92 ASP A CA 1
ATOM 765 C C . ASP A 1 92 ? -0.559 7.353 -6.160 1.00 93.38 92 ASP A C 1
ATOM 767 O O . ASP A 1 92 ? 0.250 7.306 -7.088 1.00 93.38 92 ASP A O 1
ATOM 771 N N . ILE A 1 93 ? -0.760 6.305 -5.353 1.00 91.50 93 ILE A N 1
ATOM 772 C CA . ILE A 1 93 ? -0.114 4.998 -5.536 1.00 91.50 93 ILE A CA 1
ATOM 773 C C . ILE A 1 93 ? -0.536 4.363 -6.857 1.00 91.50 93 ILE A C 1
ATOM 775 O O . ILE A 1 93 ? 0.323 3.875 -7.591 1.00 91.50 93 ILE A O 1
ATOM 779 N N . ASN A 1 94 ? -1.834 4.369 -7.161 1.00 88.62 94 ASN A N 1
ATOM 780 C CA . ASN A 1 94 ? -2.355 3.789 -8.395 1.00 88.62 94 ASN A CA 1
ATOM 781 C C . ASN A 1 94 ? -1.873 4.564 -9.624 1.00 88.62 94 ASN A C 1
ATOM 783 O O . ASN A 1 94 ? -1.385 3.949 -10.570 1.00 88.62 94 ASN A O 1
ATOM 787 N N . ASP A 1 95 ? -1.932 5.894 -9.586 1.00 93.12 95 ASP A N 1
ATOM 788 C CA . ASP A 1 95 ? -1.469 6.753 -10.677 1.00 93.12 95 ASP A CA 1
ATOM 789 C C . ASP A 1 95 ? 0.024 6.530 -10.945 1.00 93.12 95 ASP A C 1
ATOM 791 O O . ASP A 1 95 ? 0.449 6.357 -12.090 1.00 93.12 95 ASP A O 1
ATOM 795 N N . LYS A 1 96 ? 0.830 6.419 -9.881 1.00 93.44 96 LYS A N 1
ATOM 796 C CA . LYS A 1 96 ? 2.260 6.134 -10.012 1.00 93.44 96 LYS A CA 1
ATOM 797 C C . LYS A 1 96 ? 2.539 4.721 -10.538 1.00 93.44 96 LYS A C 1
ATOM 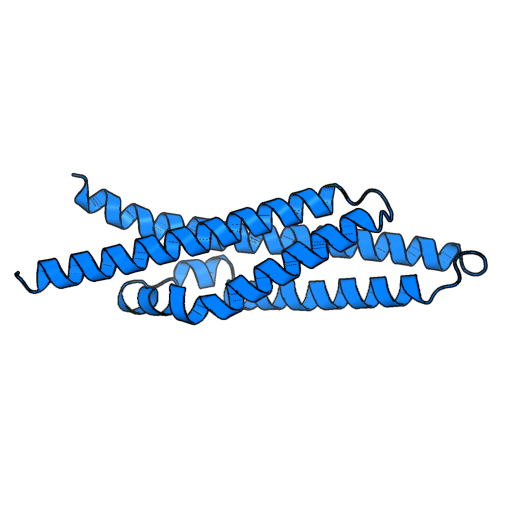799 O O . LYS A 1 96 ? 3.492 4.540 -11.293 1.00 93.44 96 LYS A O 1
ATOM 804 N N . LEU A 1 97 ? 1.734 3.717 -10.180 1.00 88.31 97 LEU A N 1
ATOM 805 C CA . LEU A 1 97 ? 1.852 2.369 -10.754 1.00 88.31 97 LEU A CA 1
ATOM 806 C C . LEU A 1 97 ? 1.568 2.356 -12.257 1.00 88.31 97 LEU A C 1
ATOM 808 O O . LEU A 1 97 ? 2.278 1.671 -12.994 1.00 88.31 97 LEU A O 1
ATOM 812 N N . VAL A 1 98 ? 0.562 3.112 -12.706 1.00 90.56 98 VAL A N 1
ATOM 813 C CA . VAL A 1 98 ? 0.244 3.260 -14.132 1.00 90.56 98 VAL A CA 1
ATOM 814 C C . VAL A 1 98 ? 1.421 3.894 -14.874 1.00 90.56 98 VAL A C 1
ATOM 816 O O . VAL A 1 98 ? 1.866 3.342 -15.876 1.00 90.56 98 VAL A O 1
ATOM 819 N N . GLU A 1 99 ? 1.996 4.975 -14.343 1.00 93.00 99 GLU A N 1
ATOM 820 C CA . GLU A 1 99 ? 3.186 5.624 -14.919 1.00 93.00 99 GLU A CA 1
ATOM 821 C C . GLU A 1 99 ? 4.365 4.648 -15.065 1.00 93.00 99 GLU A C 1
ATOM 823 O O . GLU A 1 99 ? 4.973 4.552 -16.132 1.00 93.00 99 GLU A O 1
ATOM 828 N N . ILE A 1 100 ? 4.660 3.867 -14.020 1.00 88.62 100 ILE A N 1
ATOM 829 C CA . ILE A 1 100 ? 5.718 2.846 -14.055 1.00 88.62 100 ILE A CA 1
ATOM 830 C C . ILE A 1 100 ? 5.434 1.806 -15.145 1.00 88.62 100 ILE A C 1
ATOM 832 O O . ILE A 1 100 ? 6.338 1.434 -15.896 1.00 88.62 100 ILE A O 1
ATOM 836 N N . GLN A 1 101 ? 4.189 1.334 -15.253 1.00 85.88 101 GLN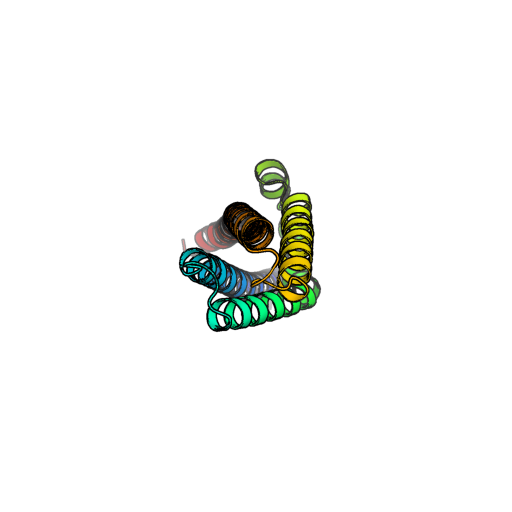 A N 1
ATOM 837 C CA . GLN A 1 101 ? 3.808 0.367 -16.279 1.00 85.88 101 GLN A CA 1
ATOM 838 C C . GLN A 1 101 ? 3.997 0.942 -17.689 1.00 85.88 101 GLN A C 1
ATOM 840 O O . GLN A 1 101 ? 4.551 0.263 -18.554 1.00 85.88 101 GLN A O 1
ATOM 845 N N . GLU A 1 102 ? 3.584 2.187 -17.925 1.00 90.56 102 GLU A N 1
ATOM 846 C CA . GLU A 1 102 ? 3.750 2.855 -19.216 1.00 90.56 102 GLU A CA 1
ATOM 847 C C . GLU A 1 102 ? 5.228 3.003 -19.606 1.00 90.56 102 GLU A C 1
ATOM 849 O O . GLU A 1 102 ? 5.584 2.781 -20.769 1.00 90.56 102 GLU A O 1
ATOM 854 N N . ILE A 1 103 ? 6.105 3.340 -18.653 1.00 89.31 103 ILE A N 1
ATOM 855 C CA . ILE A 1 103 ? 7.556 3.400 -18.883 1.00 89.31 103 ILE A CA 1
ATOM 856 C C . ILE A 1 103 ? 8.096 2.006 -19.233 1.00 89.31 103 ILE A C 1
ATOM 858 O O . ILE A 1 103 ? 8.783 1.851 -20.247 1.00 89.31 103 ILE A O 1
ATOM 862 N N . GLY A 1 104 ? 7.732 0.977 -18.463 1.00 84.62 104 GLY A N 1
ATOM 863 C CA . GLY A 1 104 ? 8.142 -0.405 -18.722 1.00 84.62 104 GLY A CA 1
ATOM 864 C C . GLY A 1 104 ? 7.686 -0.916 -20.096 1.00 84.62 104 GLY A C 1
ATOM 865 O O . GLY A 1 104 ? 8.444 -1.579 -20.811 1.00 84.62 104 GLY A O 1
ATOM 866 N N . GLU A 1 105 ? 6.477 -0.552 -20.531 1.00 87.38 105 GLU A N 1
ATOM 867 C CA . GLU A 1 105 ? 5.981 -0.872 -21.871 1.00 87.38 105 GLU A CA 1
ATOM 868 C C . GLU A 1 105 ? 6.795 -0.190 -22.977 1.00 87.38 105 GLU A C 1
ATOM 870 O O . GLU A 1 105 ? 7.103 -0.840 -23.982 1.00 87.38 105 GLU A O 1
ATOM 875 N N . LYS A 1 106 ? 7.175 1.085 -22.805 1.00 89.88 106 LYS A N 1
ATOM 876 C CA . LYS A 1 106 ? 8.051 1.799 -23.753 1.00 89.88 106 LYS A CA 1
ATOM 877 C C . LYS A 1 106 ? 9.411 1.112 -23.861 1.00 89.88 106 LYS A C 1
ATOM 879 O O . LYS A 1 106 ? 9.847 0.824 -24.974 1.00 89.88 106 LYS A O 1
ATOM 884 N N . ILE A 1 107 ? 10.028 0.772 -22.726 1.00 85.94 107 ILE A N 1
ATOM 885 C CA . ILE A 1 107 ? 11.310 0.051 -22.670 1.00 85.94 107 ILE A CA 1
ATOM 886 C C . ILE A 1 107 ? 11.209 -1.288 -23.414 1.00 85.94 107 ILE A C 1
ATOM 888 O O . ILE A 1 107 ? 12.072 -1.602 -24.229 1.00 85.94 107 ILE A O 1
ATOM 892 N N . SER A 1 108 ? 10.138 -2.059 -23.190 1.00 83.75 108 SER A N 1
ATOM 893 C CA . SER A 1 108 ? 9.960 -3.386 -23.803 1.00 83.75 108 SER A CA 1
ATOM 894 C C . SER A 1 108 ? 9.835 -3.369 -25.332 1.00 83.75 108 SER A C 1
ATOM 896 O O . SER A 1 108 ? 10.169 -4.354 -25.991 1.00 83.75 108 SER A O 1
ATOM 898 N N . LYS A 1 109 ? 9.344 -2.259 -25.898 1.00 87.44 109 LYS A N 1
ATOM 899 C CA . LYS A 1 109 ? 9.154 -2.066 -27.343 1.00 87.44 109 LYS A CA 1
ATOM 900 C C . LYS A 1 109 ? 10.388 -1.459 -28.017 1.00 87.44 109 LYS A C 1
ATOM 902 O O . LYS A 1 109 ? 10.457 -1.456 -29.246 1.00 87.44 109 LYS A O 1
ATOM 907 N N . LEU A 1 110 ? 11.337 -0.937 -27.238 1.00 87.00 110 LEU A N 1
ATOM 908 C CA . LEU A 1 110 ? 12.529 -0.276 -27.749 1.00 87.00 110 LEU A CA 1
ATOM 909 C C . LEU A 1 110 ? 13.575 -1.303 -28.203 1.00 87.00 110 LEU A C 1
ATOM 911 O O . LEU A 1 110 ? 13.945 -2.211 -27.459 1.00 87.00 110 LEU A O 1
ATOM 915 N N . ASP A 1 111 ? 14.123 -1.124 -29.405 1.00 81.31 111 ASP A N 1
ATOM 916 C CA . ASP A 1 111 ? 15.326 -1.854 -29.813 1.00 81.31 111 ASP A CA 1
ATOM 917 C C . ASP A 1 111 ? 16.552 -1.204 -29.163 1.00 81.31 111 ASP A C 1
ATOM 919 O O . ASP A 1 111 ? 17.048 -0.173 -29.632 1.00 81.31 111 ASP A O 1
ATOM 923 N N . SER A 1 112 ? 17.035 -1.809 -28.079 1.00 73.25 112 SER A N 1
ATOM 924 C CA . SER A 1 112 ? 18.156 -1.292 -27.291 1.00 73.25 112 SER A CA 1
ATOM 925 C C . SER A 1 112 ? 19.453 -1.160 -28.093 1.00 73.25 112 SER A C 1
ATOM 927 O O . SER A 1 112 ? 20.244 -0.264 -27.815 1.00 73.25 112 SER A O 1
ATOM 929 N N . LYS A 1 113 ? 19.667 -1.973 -29.140 1.00 74.88 113 LYS A N 1
ATOM 930 C CA . LYS A 1 113 ? 20.898 -1.902 -29.949 1.00 74.88 113 LYS A CA 1
ATOM 931 C C . LYS A 1 113 ? 20.964 -0.651 -30.816 1.00 74.88 113 LYS A C 1
ATOM 933 O O . LYS A 1 113 ? 22.053 -0.138 -31.055 1.00 74.88 113 LYS A O 1
ATOM 938 N N . ASN A 1 114 ? 19.811 -0.181 -31.284 1.00 81.31 114 ASN A N 1
ATOM 939 C CA . ASN A 1 114 ? 19.712 0.979 -32.165 1.00 81.31 114 ASN A CA 1
ATOM 940 C C . ASN A 1 114 ? 19.345 2.269 -31.413 1.00 81.31 114 ASN A C 1
ATOM 942 O O . ASN A 1 114 ? 19.594 3.354 -31.929 1.00 81.31 114 ASN A O 1
ATOM 946 N N . ASN A 1 115 ? 18.813 2.165 -30.188 1.00 86.75 115 ASN A N 1
ATOM 947 C CA . ASN A 1 115 ? 18.291 3.296 -29.409 1.00 86.75 115 ASN A CA 1
ATOM 948 C C . ASN A 1 115 ? 18.862 3.345 -27.978 1.00 86.75 115 ASN A C 1
ATOM 950 O O . ASN A 1 115 ? 18.152 3.649 -27.023 1.00 86.75 115 ASN A O 1
ATOM 954 N N . GLN A 1 116 ? 20.155 3.047 -27.817 1.00 85.81 116 GLN A N 1
ATOM 955 C CA . GLN A 1 116 ? 20.812 2.916 -26.507 1.00 85.81 116 GLN A CA 1
ATOM 956 C C . GLN A 1 116 ? 20.613 4.134 -25.581 1.00 85.81 116 GLN A C 1
ATOM 958 O O . GLN A 1 116 ? 20.354 3.965 -24.394 1.00 85.81 116 GLN A O 1
ATOM 963 N N . ILE A 1 117 ? 20.701 5.361 -26.110 1.00 88.56 117 ILE A N 1
ATOM 964 C CA . ILE A 1 117 ? 20.543 6.591 -25.308 1.00 88.56 117 ILE A CA 1
ATOM 965 C C . ILE A 1 117 ? 19.117 6.707 -24.756 1.00 88.56 117 ILE A C 1
ATOM 967 O O . ILE A 1 117 ? 18.932 6.990 -23.575 1.00 88.56 117 ILE A O 1
ATOM 971 N N . GLU A 1 118 ? 18.113 6.475 -25.602 1.00 89.25 118 GLU A N 1
ATOM 972 C CA . GLU A 1 118 ? 16.704 6.524 -25.203 1.00 89.25 118 GLU A CA 1
ATOM 973 C C . GLU A 1 118 ? 16.380 5.407 -24.203 1.00 89.25 118 GLU A C 1
ATOM 975 O O . GLU A 1 118 ? 15.705 5.650 -23.204 1.00 89.25 118 GLU A O 1
ATOM 980 N N . TYR A 1 119 ? 16.948 4.216 -24.404 1.00 86.19 119 TYR A N 1
ATOM 981 C CA . TYR A 1 119 ? 16.837 3.104 -23.464 1.00 86.19 119 TYR A CA 1
ATOM 982 C C . TYR A 1 119 ? 17.386 3.469 -22.073 1.00 86.19 119 TYR A C 1
ATOM 984 O O . TYR A 1 119 ? 16.696 3.298 -21.070 1.00 86.19 119 TYR A O 1
ATOM 992 N N . GLU A 1 120 ? 18.595 4.033 -21.996 1.00 85.38 120 GLU A N 1
ATOM 993 C CA . GLU A 1 120 ? 19.203 4.461 -20.728 1.00 85.38 120 GLU A CA 1
ATOM 994 C C . GLU A 1 120 ? 18.433 5.602 -20.048 1.00 85.38 120 GLU A C 1
ATOM 996 O O . GLU A 1 120 ? 18.376 5.667 -18.817 1.00 85.38 120 GLU A O 1
ATOM 1001 N N . MET A 1 121 ? 17.848 6.516 -20.826 1.00 88.75 121 MET A N 1
ATOM 1002 C CA . MET A 1 121 ? 16.999 7.584 -20.295 1.00 88.75 121 MET A CA 1
ATOM 1003 C C . MET A 1 121 ? 15.721 7.024 -19.670 1.00 88.75 121 MET A C 1
ATOM 1005 O O . MET A 1 121 ? 15.422 7.359 -18.525 1.00 88.75 121 MET A O 1
ATOM 1009 N N . LEU A 1 122 ? 15.020 6.133 -20.377 1.00 88.38 122 LEU A N 1
ATOM 1010 C CA . LEU A 1 122 ? 13.803 5.497 -19.873 1.00 88.38 122 LEU A CA 1
ATOM 1011 C C . LEU A 1 122 ? 14.077 4.655 -18.622 1.00 88.38 122 LEU A C 1
ATOM 1013 O O . LEU A 1 122 ? 13.301 4.710 -17.678 1.00 88.38 122 LEU A O 1
ATOM 1017 N N . GLN A 1 123 ? 15.204 3.939 -18.555 1.00 83.69 123 GLN A N 1
ATOM 1018 C CA . GLN A 1 123 ? 15.588 3.201 -17.344 1.00 83.69 123 GLN A CA 1
ATOM 1019 C C . GLN A 1 123 ? 15.818 4.116 -16.131 1.00 83.69 123 GLN A C 1
ATOM 1021 O O . GLN A 1 123 ? 15.481 3.757 -15.002 1.00 83.69 123 GLN A O 1
ATOM 1026 N N . LYS A 1 124 ? 16.397 5.306 -16.339 1.00 86.38 124 LYS A N 1
ATOM 1027 C CA . LYS A 1 124 ? 16.561 6.300 -15.264 1.00 86.38 124 LYS A CA 1
ATOM 1028 C C . LYS A 1 124 ? 15.216 6.871 -14.823 1.00 86.38 124 LYS A C 1
ATOM 1030 O O . LYS A 1 124 ? 15.009 7.045 -13.626 1.00 86.38 124 LYS A O 1
ATOM 1035 N N . GLU A 1 125 ? 14.325 7.152 -15.769 1.00 90.19 125 GLU A N 1
ATOM 1036 C CA . GLU A 1 125 ? 12.959 7.610 -15.495 1.00 90.19 125 GLU A CA 1
ATOM 1037 C C . GLU A 1 125 ? 12.176 6.563 -14.693 1.00 90.19 125 GLU A C 1
ATOM 1039 O O . GLU A 1 125 ? 11.610 6.882 -13.650 1.00 90.19 125 GLU A O 1
ATOM 1044 N N . GLU A 1 126 ? 12.252 5.295 -15.099 1.00 87.19 126 GLU A N 1
ATOM 1045 C CA . GLU A 1 126 ? 11.635 4.163 -14.404 1.00 87.19 126 GLU A CA 1
ATOM 1046 C C . GLU A 1 126 ? 12.140 4.046 -12.956 1.00 87.19 126 GLU A C 1
ATOM 1048 O O . GLU A 1 126 ? 11.356 3.942 -12.011 1.00 87.19 126 GLU A O 1
ATOM 1053 N N . ALA A 1 127 ? 13.460 4.128 -12.755 1.00 83.69 127 ALA A N 1
ATOM 1054 C CA . ALA A 1 127 ? 14.065 4.073 -11.427 1.00 83.69 127 ALA A CA 1
ATOM 1055 C C . ALA A 1 127 ? 13.620 5.240 -10.524 1.00 83.69 127 ALA A C 1
ATOM 1057 O O . ALA A 1 127 ? 13.395 5.047 -9.325 1.00 83.69 127 ALA A O 1
ATOM 1058 N N . LEU A 1 128 ? 13.468 6.447 -11.082 1.00 88.88 128 LEU A N 1
ATOM 1059 C CA . LEU A 1 128 ? 12.926 7.596 -10.353 1.00 88.88 128 LEU A CA 1
ATOM 1060 C C . LEU A 1 128 ? 11.456 7.375 -9.980 1.00 88.88 128 LEU A C 1
ATOM 1062 O O . LEU A 1 128 ? 11.098 7.578 -8.819 1.00 88.88 128 LEU A O 1
ATOM 1066 N N . ALA A 1 129 ? 10.639 6.885 -10.915 1.00 91.00 129 ALA A N 1
ATOM 1067 C CA . ALA A 1 129 ? 9.234 6.577 -10.669 1.00 91.00 129 ALA A CA 1
ATOM 1068 C C . ALA A 1 129 ? 9.069 5.523 -9.558 1.00 91.00 129 ALA A C 1
ATOM 1070 O O . ALA A 1 129 ? 8.256 5.706 -8.651 1.00 91.00 129 ALA A O 1
ATOM 1071 N N . PHE A 1 130 ? 9.902 4.476 -9.538 1.00 88.44 130 PHE A N 1
ATOM 1072 C CA . PHE A 1 130 ? 9.933 3.503 -8.440 1.00 88.44 130 PHE A CA 1
ATOM 1073 C C . PHE A 1 130 ? 10.320 4.110 -7.093 1.00 88.44 130 PHE A C 1
ATOM 1075 O O . PHE A 1 130 ? 9.755 3.743 -6.059 1.00 88.44 130 PHE A O 1
ATOM 1082 N N . ASN A 1 131 ? 11.290 5.023 -7.073 1.00 88.56 131 ASN A N 1
ATOM 1083 C CA . ASN A 1 131 ? 11.689 5.693 -5.841 1.00 88.56 131 ASN A CA 1
ATOM 1084 C C . ASN A 1 131 ? 10.547 6.558 -5.286 1.00 88.56 131 ASN A C 1
ATOM 1086 O O . ASN A 1 131 ? 10.279 6.538 -4.084 1.00 88.56 131 ASN A O 1
ATOM 1090 N N . ASP A 1 132 ? 9.833 7.273 -6.153 1.00 92.50 132 ASP A N 1
ATOM 1091 C CA . ASP A 1 132 ? 8.663 8.052 -5.752 1.00 92.50 132 ASP A CA 1
ATOM 1092 C C . ASP A 1 132 ? 7.516 7.152 -5.287 1.00 92.50 132 ASP A C 1
ATOM 1094 O O . ASP A 1 132 ? 6.942 7.393 -4.223 1.00 92.50 132 ASP A O 1
ATOM 1098 N N . TYR A 1 133 ? 7.271 6.040 -5.980 1.00 92.31 133 TYR A N 1
ATOM 1099 C CA . TYR A 1 133 ? 6.334 5.010 -5.537 1.00 92.31 133 TYR A CA 1
ATOM 1100 C C . TYR A 1 133 ? 6.681 4.467 -4.140 1.00 92.31 133 TYR A C 1
ATOM 1102 O O . TYR A 1 133 ? 5.815 4.347 -3.273 1.00 92.31 133 TYR A O 1
ATOM 1110 N N . SER A 1 134 ? 7.966 4.225 -3.861 1.00 91.44 134 SER A N 1
ATOM 1111 C CA . SER A 1 134 ? 8.427 3.799 -2.535 1.00 91.44 134 SER A CA 1
ATOM 1112 C C . SER A 1 134 ? 8.128 4.830 -1.438 1.00 91.44 134 SER A C 1
ATOM 1114 O O . SER A 1 134 ? 7.907 4.428 -0.292 1.00 91.44 134 SER A O 1
ATOM 1116 N N . LYS A 1 135 ? 8.129 6.135 -1.744 1.00 92.94 135 LYS A N 1
ATOM 1117 C CA . LYS A 1 135 ? 7.753 7.196 -0.789 1.00 92.94 135 LYS A CA 1
ATOM 1118 C C . LYS A 1 135 ? 6.245 7.228 -0.555 1.00 92.94 135 LYS A C 1
ATOM 1120 O O . LYS A 1 135 ? 5.821 7.374 0.588 1.00 92.94 135 LYS A O 1
ATOM 1125 N N . LEU A 1 136 ? 5.446 7.043 -1.605 1.00 94.81 136 LEU A N 1
ATOM 1126 C CA . LEU A 1 136 ? 3.987 6.959 -1.492 1.00 94.81 136 LEU A CA 1
ATOM 1127 C C . LEU A 1 136 ? 3.562 5.763 -0.627 1.00 94.81 136 LEU A C 1
ATOM 1129 O O . LEU A 1 136 ? 2.730 5.909 0.269 1.00 94.81 136 LEU A O 1
ATOM 1133 N N . ILE A 1 137 ? 4.222 4.610 -0.800 1.00 94.56 137 ILE A N 1
ATOM 1134 C CA . ILE A 1 137 ? 4.046 3.448 0.083 1.00 94.56 137 ILE A CA 1
ATOM 1135 C C . ILE A 1 137 ? 4.338 3.807 1.549 1.00 94.56 137 ILE A C 1
ATOM 1137 O O . ILE A 1 137 ? 3.631 3.354 2.449 1.00 94.56 137 ILE A O 1
ATOM 1141 N N . GLU A 1 138 ? 5.354 4.630 1.823 1.00 95.62 138 GLU A N 1
ATOM 1142 C CA . GLU A 1 138 ? 5.679 5.030 3.197 1.00 95.62 138 GLU A CA 1
ATOM 1143 C C . GLU A 1 138 ? 4.524 5.788 3.865 1.00 95.62 138 GLU A C 1
ATOM 1145 O O . GLU A 1 138 ? 4.244 5.567 5.045 1.00 95.62 138 GLU A O 1
ATOM 1150 N N . ASN A 1 139 ? 3.800 6.624 3.116 1.00 95.94 139 ASN A N 1
ATOM 1151 C CA . ASN A 1 139 ? 2.613 7.298 3.638 1.00 95.94 139 ASN A CA 1
ATOM 1152 C C . ASN A 1 139 ? 1.511 6.295 4.018 1.00 95.94 139 ASN A C 1
ATOM 1154 O O . ASN A 1 139 ? 0.986 6.356 5.131 1.00 95.94 139 ASN A O 1
ATOM 1158 N N . GLN A 1 140 ? 1.232 5.303 3.164 1.00 94.50 140 GLN A N 1
ATOM 1159 C CA . GLN A 1 140 ? 0.267 4.237 3.476 1.00 94.50 140 GLN A CA 1
ATOM 1160 C C . GLN A 1 140 ? 0.653 3.429 4.710 1.00 94.50 140 GLN A C 1
ATOM 1162 O O . GLN A 1 140 ? -0.189 3.142 5.562 1.00 94.50 140 GLN A O 1
ATOM 1167 N N . LYS A 1 141 ? 1.939 3.111 4.873 1.00 96.56 141 LYS A N 1
ATOM 1168 C CA . LYS A 1 141 ? 2.423 2.451 6.089 1.00 96.56 141 LYS A CA 1
ATOM 1169 C C . LYS A 1 141 ? 2.144 3.299 7.331 1.00 96.56 141 LYS A C 1
ATOM 1171 O O . LYS A 1 141 ? 1.672 2.771 8.335 1.00 96.56 141 LYS A O 1
ATOM 1176 N N . ASN A 1 142 ? 2.386 4.608 7.265 1.00 97.19 142 ASN A N 1
ATOM 1177 C CA . ASN A 1 142 ? 2.127 5.523 8.378 1.00 97.19 142 ASN A CA 1
ATOM 1178 C C . ASN A 1 142 ? 0.634 5.649 8.716 1.00 97.19 142 ASN A C 1
ATOM 1180 O O . ASN A 1 142 ? 0.284 5.718 9.901 1.00 97.19 142 ASN A O 1
ATOM 1184 N N . ILE A 1 143 ? -0.242 5.622 7.708 1.00 96.12 143 ILE A N 1
ATOM 1185 C CA . ILE A 1 143 ? -1.699 5.548 7.885 1.00 96.12 143 ILE A CA 1
ATOM 1186 C C . ILE A 1 143 ? -2.064 4.269 8.643 1.00 96.12 143 ILE A C 1
ATOM 1188 O O . ILE A 1 143 ? -2.678 4.342 9.709 1.00 96.12 143 ILE A O 1
ATOM 1192 N N . ILE A 1 144 ? -1.610 3.109 8.156 1.00 96.12 144 ILE A N 1
ATOM 1193 C CA . ILE A 1 144 ? -1.880 1.802 8.769 1.00 96.12 144 ILE A CA 1
ATOM 1194 C C . ILE A 1 144 ? -1.405 1.762 10.226 1.00 96.12 144 ILE A C 1
ATOM 1196 O O . ILE A 1 144 ? -2.164 1.384 11.120 1.00 96.12 144 ILE A O 1
ATOM 1200 N N . ILE A 1 145 ? -0.169 2.194 10.485 1.00 97.19 145 ILE A N 1
ATOM 1201 C CA . ILE A 1 145 ? 0.411 2.238 11.834 1.00 97.19 145 ILE A CA 1
ATOM 1202 C C . ILE A 1 145 ? -0.422 3.139 12.753 1.00 97.19 145 ILE A C 1
ATOM 1204 O O . ILE A 1 145 ? -0.663 2.788 13.911 1.00 97.19 145 ILE A O 1
ATOM 1208 N N . SER A 1 146 ? -0.891 4.285 12.253 1.00 96.81 146 SER A N 1
ATOM 1209 C CA . SER A 1 146 ? -1.713 5.220 13.028 1.00 96.81 146 SER A CA 1
ATOM 1210 C C . SER A 1 146 ? -3.076 4.622 13.378 1.00 96.81 146 SER A C 1
ATOM 1212 O O . SER A 1 146 ? -3.497 4.713 14.533 1.00 96.81 146 SER A O 1
ATOM 1214 N N . ILE A 1 147 ? -3.721 3.936 12.428 1.00 95.44 147 ILE A N 1
ATOM 1215 C CA . ILE A 1 147 ? -4.992 3.239 12.663 1.00 95.44 147 ILE A CA 1
ATOM 1216 C C . ILE A 1 147 ? -4.790 2.129 13.696 1.00 95.44 147 ILE A C 1
ATOM 1218 O O . ILE A 1 147 ? -5.476 2.094 14.716 1.00 95.44 147 ILE A O 1
ATOM 1222 N N . GLN A 1 148 ? -3.803 1.251 13.495 1.00 94.94 148 GLN A N 1
ATOM 1223 C CA . GLN A 1 148 ? -3.511 0.167 14.435 1.00 94.94 148 GLN A CA 1
ATOM 1224 C C . GLN A 1 148 ? -3.194 0.690 15.842 1.00 94.94 148 GLN A C 1
ATOM 1226 O O . GLN A 1 148 ? -3.597 0.072 16.830 1.00 94.94 148 GLN A O 1
ATOM 1231 N N . LYS A 1 149 ? -2.493 1.825 15.957 1.00 94.62 149 LYS A N 1
ATOM 1232 C CA . LYS A 1 149 ? -2.224 2.476 17.242 1.00 94.62 149 LYS A CA 1
ATOM 1233 C C . LYS A 1 149 ? -3.522 2.915 17.923 1.00 94.62 149 LYS A C 1
ATOM 1235 O O . LYS A 1 149 ? -3.731 2.536 19.074 1.00 94.62 149 LYS A O 1
ATOM 1240 N N . GLN A 1 150 ? -4.392 3.641 17.2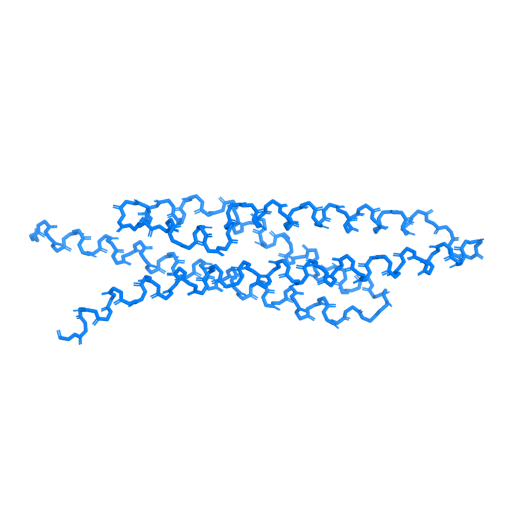18 1.00 93.81 150 GLN A N 1
ATOM 1241 C CA . GLN A 1 150 ? -5.682 4.096 17.750 1.00 93.81 150 GLN A CA 1
ATOM 1242 C C . GLN A 1 150 ? -6.547 2.916 18.212 1.00 93.81 150 GLN A C 1
ATOM 1244 O O . GLN A 1 150 ? -7.094 2.939 19.315 1.00 93.81 150 GLN A O 1
ATOM 1249 N N . LEU A 1 151 ? -6.607 1.848 17.409 1.00 92.56 151 LEU A N 1
ATOM 1250 C CA . LEU A 1 151 ? -7.334 0.627 17.752 1.00 92.56 151 LEU A CA 1
ATOM 1251 C C . LEU A 1 151 ? -6.788 -0.013 19.037 1.00 92.56 151 LEU A C 1
ATOM 1253 O O . LEU A 1 151 ? -7.550 -0.300 19.956 1.00 92.56 151 LEU A O 1
ATOM 1257 N N . ARG A 1 152 ? -5.465 -0.191 19.150 1.00 90.19 152 ARG A N 1
ATOM 1258 C CA . ARG A 1 152 ? -4.818 -0.836 20.310 1.00 90.19 152 ARG A CA 1
ATOM 1259 C C . ARG A 1 152 ? -4.888 -0.003 21.591 1.00 90.19 152 ARG A C 1
ATOM 1261 O O . ARG A 1 152 ? -4.966 -0.575 22.678 1.00 90.19 152 ARG A O 1
ATOM 1268 N N . GLU A 1 153 ? -4.825 1.323 21.497 1.00 88.44 153 GLU A N 1
ATOM 1269 C CA . GLU A 1 153 ? -4.910 2.213 22.664 1.00 88.44 153 GLU A CA 1
ATOM 1270 C C . GLU A 1 153 ? -6.249 2.097 23.388 1.00 88.44 153 GLU A C 1
ATOM 1272 O O . GLU A 1 153 ? -6.293 2.213 24.613 1.00 88.44 153 GLU A O 1
ATOM 1277 N N . GLU A 1 154 ? -7.327 1.795 22.668 1.00 76.25 154 GLU A N 1
ATOM 1278 C CA . GLU A 1 154 ? -8.609 1.541 23.310 1.00 76.25 154 GLU A CA 1
ATOM 1279 C C . GLU A 1 154 ? -8.601 0.245 24.132 1.00 76.25 154 GLU A C 1
ATOM 1281 O O . GLU A 1 154 ? -9.090 0.244 25.259 1.00 76.25 154 GLU A O 1
ATOM 1286 N N . TYR A 1 155 ? -7.967 -0.827 23.642 1.00 71.88 155 TYR A N 1
ATOM 1287 C CA . TYR A 1 155 ? -7.856 -2.092 24.387 1.00 71.88 155 TYR A CA 1
ATOM 1288 C C . TYR A 1 155 ? -7.031 -1.972 25.662 1.00 71.88 155 TYR A C 1
ATOM 1290 O O . TYR A 1 155 ? -7.339 -2.635 26.652 1.00 71.88 155 TYR A O 1
ATOM 1298 N N . LYS A 1 156 ? -6.028 -1.086 25.687 1.00 76.50 156 LYS A N 1
ATOM 1299 C CA . LYS A 1 156 ? -5.255 -0.819 26.909 1.00 76.50 156 LYS A CA 1
ATOM 1300 C C . LYS A 1 156 ? -6.135 -0.351 28.069 1.00 76.50 156 LYS A C 1
ATOM 1302 O O . LYS A 1 156 ? -5.797 -0.631 29.211 1.00 76.50 156 LYS A O 1
ATOM 1307 N N . LYS A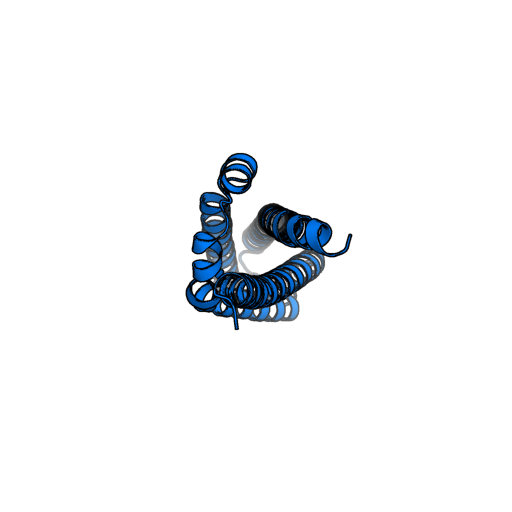 1 157 ? -7.271 0.300 27.794 1.00 70.31 157 LYS A N 1
ATOM 1308 C CA . LYS A 1 157 ? -8.215 0.758 28.828 1.00 70.31 157 LYS A CA 1
ATOM 1309 C C . LYS A 1 157 ? -8.915 -0.394 29.560 1.00 70.31 157 LYS A C 1
ATOM 1311 O O . LYS A 1 157 ? -9.453 -0.166 30.635 1.00 70.31 157 LYS A O 1
ATOM 1316 N N . TYR A 1 158 ? -8.903 -1.600 28.990 1.00 66.19 158 TYR A N 1
ATOM 1317 C CA . TYR A 1 158 ? -9.548 -2.798 29.538 1.00 66.19 158 TYR A CA 1
ATOM 1318 C C . TYR A 1 158 ? -8.558 -3.810 30.139 1.00 66.19 158 TYR A C 1
ATOM 1320 O O . TYR A 1 158 ? -8.981 -4.853 30.630 1.00 66.19 158 TYR A O 1
ATOM 1328 N N . LEU A 1 159 ? -7.251 -3.528 30.080 1.00 61.16 159 LEU A N 1
ATOM 1329 C CA . LEU A 1 159 ? -6.190 -4.337 30.699 1.00 61.16 159 LEU A CA 1
ATOM 1330 C C . LEU A 1 159 ? -5.791 -3.825 32.098 1.00 61.16 159 LEU A C 1
ATOM 1332 O O . LEU A 1 159 ? -4.848 -4.357 32.684 1.00 61.16 159 LEU A O 1
ATOM 1336 N N . CYS A 1 160 ? -6.486 -2.799 32.602 1.00 47.88 160 CYS A N 1
ATOM 1337 C CA . CYS A 1 160 ? -6.313 -2.216 33.932 1.00 47.88 160 CYS A CA 1
ATOM 1338 C C . CYS A 1 160 ? -7.378 -2.728 34.904 1.00 47.88 160 CYS A C 1
AT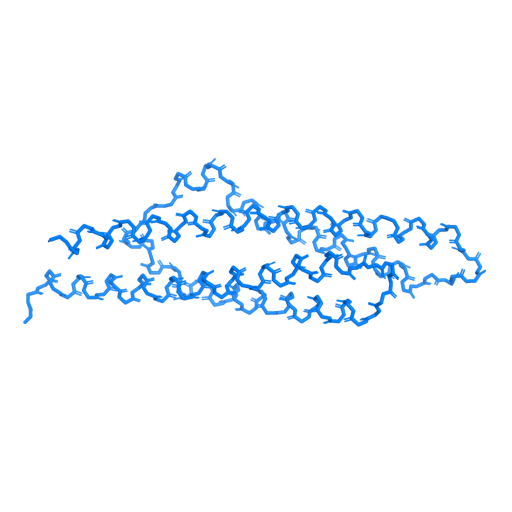OM 1340 O O . CYS A 1 160 ? -8.564 -2.752 34.503 1.00 47.88 160 CYS A O 1
#

Sequence (160 aa):
MNKENIIFKRKTDVVEKAIAWYQEALDTYNMMQITIKGIDTSNQTTWLALQKLIMKCNNLFEESVSRLDPLYLYYDFQEIERKFHATESLSDINDKLVEIQEIGEKISKLDSKNNQIEYEMLQKEEALAFNDYSKLIENQKNIIISIQKQLREEYKKYLC